Protein AF-A0A0F8WKS8-F1 (afdb_monomer)

Nearest PDB structures (foldseek):
  2h50-assembly1_P  TM=2.873E-01  e=5.917E+00  Saccharomyces cerevisiae
  5ds1-assembly2_C  TM=2.922E-01  e=6.281E+00  Pisum sativum
  1gme-assembly1_B  TM=2.873E-01  e=7.511E+00  Triticum aestivum
  6otf-assembly1_A  TM=2.974E-01  e=8.463E+00  Snow Mountain virus

Sequence (162 aa):
MRTLVKEMHTSAAAIGKGGWDQMSFQEWGRLGTPVREQYKWLNKFAQDIADRVDDISLGTIRARARMYGRAAGYVAELMQAPKEILSQLPWLPKDGSTECLTNCRCAWLLTVIKKTKAIQTVRAIWRMLEAEHCRDCPERNGHIEVFDVDADIQVPSIIGGF

Mean predicted aligned error: 3.47 Å

Solvent-accessible surface area (backbone atoms only — not comparable to full-atom values): 8978 Å² total; per-residue (Å²): 105,73,64,57,50,49,53,46,31,55,51,25,28,22,59,28,48,73,30,68,90,64,59,50,72,67,58,56,56,64,48,52,59,62,52,50,52,51,51,52,54,50,53,51,49,54,49,54,48,66,80,29,66,92,75,61,49,71,66,58,54,52,53,54,56,49,46,59,68,36,41,22,52,24,39,16,35,57,36,42,46,53,66,82,61,54,75,71,47,96,73,60,42,19,68,52,90,46,90,45,24,44,66,37,49,32,26,36,42,39,44,78,79,45,76,55,92,63,39,27,35,34,40,33,34,32,38,75,52,100,67,91,76,48,85,58,49,71,78,46,45,68,42,74,46,76,51,75,44,55,50,83,64,76,78,48,60,54,40,46,72,113

Organism: NCBI:txid412755

Radius of gyration: 17.66 Å; Cα contacts (8 Å, |Δi|>4): 236; chains: 1; bounding box: 41×34×53 Å

Secondary structure (DSSP, 8-state):
-HHHHHHHHHHHHHHHHTSGGG--HHHHHHHHHHHHHHHHHHHHHHHHHHHTTTT--HHHHHHHHHHHHHHHHHHHHHHTS-HHHHTT-S--TTSSSSTTGGG---EEEEEEEEE-SSEEEEEEEEE--SS---TTHHHHTT-EEEEEEETTS---SEEE--

Structure (mmCIF, N/CA/C/O backbone):
data_AF-A0A0F8WKS8-F1
#
_entry.id   AF-A0A0F8WKS8-F1
#
loop_
_atom_site.group_PDB
_atom_site.id
_atom_site.type_symbol
_atom_site.label_atom_id
_atom_site.label_alt_id
_atom_site.label_comp_id
_atom_site.label_asym_id
_atom_site.label_entity_id
_atom_site.label_seq_id
_atom_site.pdbx_PDB_ins_code
_atom_site.Cartn_x
_atom_site.Cartn_y
_atom_site.Cartn_z
_atom_site.occupancy
_atom_site.B_iso_or_equiv
_atom_site.auth_seq_id
_atom_site.auth_comp_id
_atom_site.auth_asym_id
_atom_site.auth_atom_id
_atom_site.pdbx_PDB_model_num
ATOM 1 N N . MET A 1 1 ? 5.333 -9.151 -20.155 1.00 84.56 1 MET A N 1
ATOM 2 C CA . MET A 1 1 ? 5.291 -8.181 -19.032 1.00 84.56 1 MET A CA 1
ATOM 3 C C . MET A 1 1 ? 3.911 -8.019 -18.396 1.00 84.56 1 MET A C 1
ATOM 5 O O . MET A 1 1 ? 3.842 -8.158 -17.187 1.00 84.56 1 MET A O 1
ATOM 9 N N . ARG A 1 2 ? 2.809 -7.774 -19.129 1.00 91.38 2 ARG A N 1
ATOM 10 C CA . ARG A 1 2 ? 1.466 -7.627 -18.504 1.00 91.38 2 ARG A CA 1
ATOM 11 C C . ARG A 1 2 ? 1.033 -8.842 -17.670 1.00 91.38 2 ARG A C 1
ATOM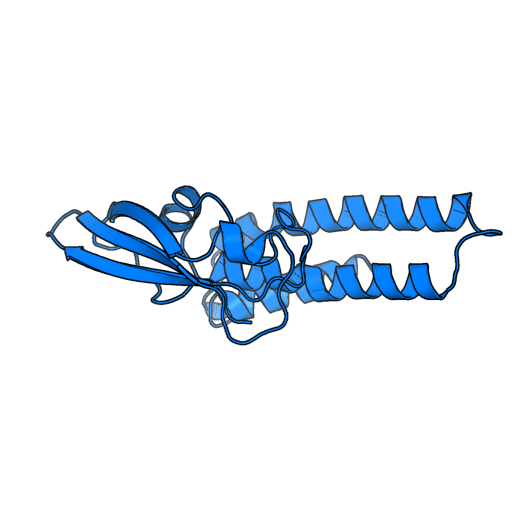 13 O O . ARG A 1 2 ? 0.524 -8.658 -16.568 1.00 91.38 2 ARG A O 1
ATOM 20 N N . THR A 1 3 ? 1.270 -10.054 -18.175 1.00 92.88 3 THR A N 1
ATOM 21 C CA . THR A 1 3 ? 1.019 -11.307 -17.443 1.00 92.88 3 THR A CA 1
ATOM 22 C C . THR A 1 3 ? 1.836 -11.372 -16.155 1.00 92.88 3 THR A C 1
ATOM 24 O O . THR A 1 3 ? 1.250 -11.473 -15.088 1.00 92.88 3 THR A O 1
ATOM 27 N N . LEU A 1 4 ? 3.153 -11.152 -16.239 1.00 92.06 4 LEU A N 1
ATOM 28 C CA . LEU A 1 4 ? 4.044 -11.119 -15.071 1.00 92.06 4 LEU A CA 1
ATOM 29 C C . LEU A 1 4 ? 3.605 -10.087 -14.023 1.00 92.06 4 LEU A C 1
ATOM 31 O O . LEU A 1 4 ? 3.549 -10.394 -12.841 1.00 92.06 4 LEU A O 1
ATOM 35 N N . VAL A 1 5 ? 3.235 -8.872 -14.446 1.00 92.25 5 VAL A N 1
ATOM 36 C CA . VAL A 1 5 ? 2.707 -7.845 -13.532 1.00 92.25 5 VAL A CA 1
ATOM 37 C C . VAL A 1 5 ? 1.458 -8.359 -12.820 1.00 92.25 5 VAL A C 1
ATOM 39 O O . VAL A 1 5 ? 1.362 -8.219 -11.605 1.00 92.25 5 VAL A O 1
ATOM 42 N N . LYS A 1 6 ? 0.526 -8.987 -13.550 1.00 94.56 6 LYS A N 1
ATOM 43 C CA . LYS A 1 6 ? -0.684 -9.572 -12.960 1.00 94.56 6 LYS A CA 1
ATOM 44 C C . LYS A 1 6 ? -0.337 -10.628 -11.918 1.00 94.56 6 LYS A C 1
ATOM 46 O O . LYS A 1 6 ? -0.820 -10.530 -10.799 1.00 94.56 6 LYS A O 1
ATOM 51 N N . GLU A 1 7 ? 0.502 -11.588 -12.291 1.00 94.75 7 GLU A N 1
ATOM 52 C CA . GLU A 1 7 ? 0.899 -12.720 -11.452 1.00 94.75 7 GLU A CA 1
ATOM 53 C C . GLU A 1 7 ? 1.591 -12.251 -10.172 1.00 94.75 7 GLU A C 1
ATOM 55 O O . GLU A 1 7 ? 1.235 -12.683 -9.079 1.00 94.75 7 GLU A O 1
ATOM 60 N N . MET A 1 8 ? 2.515 -11.293 -10.280 1.00 94.44 8 MET A N 1
ATOM 61 C CA . MET A 1 8 ? 3.181 -10.716 -9.114 1.00 94.44 8 MET A CA 1
ATOM 62 C C . MET A 1 8 ? 2.192 -10.023 -8.174 1.00 94.44 8 MET A 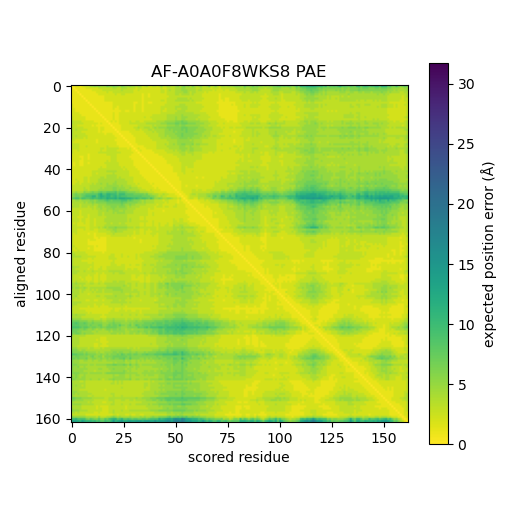C 1
ATOM 64 O O . MET A 1 8 ? 2.289 -10.188 -6.963 1.00 94.44 8 MET A O 1
ATOM 68 N N . HIS A 1 9 ? 1.223 -9.281 -8.715 1.00 95.50 9 HIS A N 1
ATOM 69 C CA . HIS A 1 9 ? 0.212 -8.600 -7.906 1.00 95.50 9 HIS A CA 1
ATOM 70 C C . HIS A 1 9 ? -0.764 -9.590 -7.261 1.00 95.50 9 HIS A C 1
ATOM 72 O O . HIS A 1 9 ? -1.120 -9.409 -6.101 1.00 95.50 9 HIS A O 1
ATOM 78 N N . THR A 1 10 ? -1.169 -10.653 -7.964 1.00 96.00 10 THR A N 1
ATOM 79 C CA . THR A 1 10 ? -2.021 -11.703 -7.385 1.00 96.00 10 THR A CA 1
ATOM 80 C C . THR A 1 10 ? -1.303 -12.468 -6.280 1.00 96.00 10 THR A C 1
ATOM 82 O O . THR A 1 10 ? -1.888 -12.693 -5.225 1.00 96.00 10 THR A O 1
ATOM 85 N N . SER A 1 11 ? -0.025 -12.800 -6.477 1.00 96.00 11 SER A N 1
ATOM 86 C CA . SER A 1 11 ? 0.781 -13.478 -5.459 1.00 96.00 11 SER A CA 1
ATOM 87 C C . SER A 1 11 ? 1.026 -12.581 -4.250 1.00 96.00 11 SER A C 1
ATOM 89 O O . SER A 1 11 ? 0.868 -13.026 -3.119 1.00 96.00 11 SER A O 1
ATOM 91 N N . ALA A 1 12 ? 1.348 -11.302 -4.465 1.00 95.56 12 ALA A N 1
ATOM 92 C CA . ALA A 1 12 ? 1.508 -10.335 -3.383 1.00 95.56 12 ALA A CA 1
ATOM 93 C C . ALA A 1 12 ? 0.205 -10.121 -2.599 1.00 95.56 12 ALA A C 1
ATOM 95 O O . ALA A 1 12 ? 0.248 -10.027 -1.377 1.00 95.56 12 ALA A O 1
ATOM 96 N N . ALA A 1 13 ? -0.948 -10.104 -3.279 1.00 96.25 13 ALA A N 1
ATOM 97 C CA . ALA A 1 13 ? -2.250 -10.031 -2.624 1.00 96.25 13 ALA A CA 1
ATOM 98 C C . ALA A 1 13 ? -2.478 -11.223 -1.690 1.00 96.25 13 ALA A C 1
ATOM 100 O O . ALA A 1 13 ? -2.796 -11.027 -0.520 1.00 96.25 13 ALA A O 1
ATOM 101 N N . ALA A 1 14 ? -2.248 -12.442 -2.187 1.00 96.38 14 ALA A N 1
ATOM 102 C CA . ALA A 1 14 ? -2.355 -13.650 -1.378 1.00 96.38 14 ALA A CA 1
ATOM 103 C C . ALA A 1 14 ? -1.378 -13.625 -0.190 1.00 96.38 14 ALA A C 1
ATOM 105 O O . ALA A 1 14 ? -1.782 -13.935 0.924 1.00 96.38 14 ALA A O 1
ATOM 106 N N . ILE A 1 15 ? -0.125 -13.196 -0.386 1.00 95.06 15 ILE A N 1
ATOM 107 C CA . ILE A 1 15 ? 0.858 -13.047 0.704 1.00 95.06 15 ILE A CA 1
ATOM 108 C C . ILE A 1 15 ? 0.354 -12.062 1.765 1.00 95.06 15 ILE A C 1
ATOM 110 O O . ILE A 1 15 ? 0.328 -12.402 2.944 1.00 95.06 15 ILE A O 1
ATOM 114 N N . GLY A 1 16 ? -0.079 -10.869 1.352 1.00 94.19 16 GLY A N 1
ATOM 115 C CA . GLY A 1 16 ? -0.573 -9.835 2.261 1.00 94.19 16 GLY A CA 1
ATOM 116 C C . GLY A 1 16 ? -1.823 -10.253 3.032 1.00 94.19 16 GLY A C 1
ATOM 117 O O . GLY A 1 16 ? -1.977 -9.894 4.195 1.00 94.19 16 GLY A O 1
ATOM 118 N N . LYS A 1 17 ? -2.691 -11.053 2.404 1.00 95.25 17 LYS A N 1
ATOM 119 C CA . LYS A 1 17 ? -3.913 -11.574 3.024 1.00 95.25 17 LYS A CA 1
ATOM 120 C C . LYS A 1 17 ? -3.665 -12.771 3.953 1.00 95.25 17 LYS A C 1
ATOM 122 O O . LYS A 1 17 ? -4.506 -13.064 4.800 1.00 95.25 17 LYS A O 1
ATOM 127 N N . GLY A 1 18 ? -2.526 -13.453 3.812 1.00 94.19 18 GLY A N 1
ATOM 128 C CA . GLY A 1 18 ? -2.176 -14.649 4.586 1.00 94.19 18 GLY A CA 1
ATOM 129 C C . GLY A 1 18 ? -2.454 -15.984 3.882 1.00 94.19 18 GLY A C 1
ATOM 130 O O . GLY A 1 18 ? -2.491 -17.022 4.534 1.00 94.19 18 GLY A O 1
ATOM 131 N N . GLY A 1 19 ? -2.645 -15.982 2.562 1.00 95.62 19 GLY A N 1
ATOM 132 C CA . GLY A 1 19 ? -2.791 -17.178 1.731 1.00 95.62 19 GLY A CA 1
ATOM 133 C C . GLY A 1 19 ? -3.841 -17.023 0.632 1.00 95.62 19 GLY A C 1
ATOM 134 O O . GLY A 1 19 ? -4.689 -16.134 0.675 1.00 95.62 19 GLY A O 1
ATOM 135 N N . TRP A 1 20 ? -3.804 -17.918 -0.359 1.00 95.81 20 TRP A N 1
ATOM 136 C CA . TRP A 1 20 ? -4.785 -17.937 -1.452 1.00 95.81 20 TRP A CA 1
ATOM 137 C C . TRP A 1 20 ? -6.202 -18.248 -0.957 1.00 95.81 20 TRP A C 1
ATOM 139 O O . TRP A 1 20 ? -7.153 -17.622 -1.416 1.00 95.81 20 TRP A O 1
ATOM 149 N N . ASP A 1 21 ? -6.333 -19.137 0.030 1.00 96.50 21 ASP A N 1
ATOM 150 C CA . ASP A 1 21 ? -7.629 -19.541 0.598 1.00 96.50 21 ASP A CA 1
ATOM 151 C C . ASP A 1 21 ? -8.313 -18.422 1.397 1.00 96.50 21 ASP A C 1
ATOM 153 O O . ASP A 1 21 ? -9.515 -18.471 1.641 1.00 96.50 21 ASP A O 1
ATOM 157 N N . GLN A 1 22 ? -7.556 -17.393 1.790 1.00 93.38 22 GLN A N 1
ATOM 158 C CA . GLN A 1 22 ? -8.071 -16.226 2.506 1.00 93.38 22 GLN A CA 1
ATOM 159 C C . GLN A 1 22 ? -8.593 -15.134 1.558 1.00 93.38 22 GLN A C 1
ATOM 161 O O . GLN A 1 22 ? -9.092 -14.117 2.028 1.00 93.38 22 GLN A O 1
ATOM 166 N N . MET A 1 23 ? -8.473 -15.317 0.237 1.00 95.19 23 MET A N 1
ATOM 167 C CA . MET A 1 23 ? -8.868 -14.329 -0.767 1.00 95.19 23 MET A CA 1
ATOM 168 C C . MET A 1 23 ? -10.295 -14.568 -1.285 1.00 95.19 23 MET A C 1
ATOM 170 O O . MET A 1 23 ? -10.538 -15.354 -2.203 1.00 95.19 23 MET A O 1
ATOM 174 N N . SER A 1 24 ? -11.243 -13.816 -0.746 1.00 93.44 24 SER A N 1
ATOM 175 C CA . SER A 1 24 ? -12.620 -13.690 -1.217 1.00 93.44 24 SER A CA 1
ATOM 176 C C . SER A 1 24 ? -12.735 -12.937 -2.549 1.00 93.44 24 SER A C 1
ATOM 178 O O . SER A 1 24 ? -11.829 -12.234 -3.007 1.00 93.44 24 SER A O 1
ATOM 180 N N . PHE A 1 25 ? -13.921 -13.011 -3.161 1.00 93.62 25 PHE A N 1
ATOM 181 C CA . PHE A 1 25 ? -14.240 -12.256 -4.375 1.00 93.62 25 PHE A CA 1
ATOM 182 C C . PHE A 1 25 ? -14.072 -10.737 -4.200 1.00 93.62 25 PHE A C 1
ATOM 184 O O . PHE A 1 25 ? -13.621 -10.052 -5.120 1.00 93.62 25 PHE A O 1
ATOM 191 N N . GLN A 1 26 ? -14.392 -10.201 -3.019 1.00 91.75 26 GLN A N 1
ATOM 192 C CA . GLN A 1 26 ? -14.237 -8.773 -2.736 1.00 91.75 26 GLN A CA 1
ATOM 193 C C . GLN A 1 26 ? -12.757 -8.365 -2.692 1.00 91.75 26 GLN A C 1
ATOM 195 O O . GLN A 1 26 ? -12.394 -7.315 -3.228 1.00 91.75 26 GLN A O 1
ATOM 200 N N . GLU A 1 27 ? -11.883 -9.204 -2.133 1.00 92.50 27 GLU A N 1
ATOM 201 C CA . GLU A 1 27 ? -10.434 -8.957 -2.103 1.00 92.50 27 GLU A CA 1
ATOM 202 C C . GLU A 1 27 ? -9.809 -9.045 -3.493 1.00 92.50 27 GLU A C 1
ATOM 204 O O . GLU A 1 27 ? -9.025 -8.172 -3.873 1.00 92.50 27 GLU A O 1
ATOM 209 N N . TRP A 1 28 ? -10.238 -10.004 -4.315 1.00 93.62 28 TRP A N 1
ATOM 210 C CA . TRP A 1 28 ? -9.858 -10.024 -5.729 1.00 93.62 28 TRP A CA 1
ATOM 211 C C . TRP A 1 28 ? -10.354 -8.790 -6.486 1.00 93.62 28 TRP A C 1
ATOM 213 O O . TRP A 1 28 ? -9.630 -8.245 -7.321 1.00 93.62 28 TRP A O 1
ATOM 223 N N . GLY A 1 29 ? -11.549 -8.292 -6.162 1.00 93.25 29 GLY A N 1
ATOM 224 C CA . GLY A 1 29 ? -12.075 -7.045 -6.716 1.00 93.25 29 GLY A CA 1
ATOM 225 C C . GLY A 1 29 ? -11.176 -5.841 -6.415 1.00 93.25 29 GLY A C 1
ATOM 226 O O . GLY A 1 29 ? -10.896 -5.036 -7.308 1.00 93.25 29 GLY A O 1
ATOM 227 N N . ARG A 1 30 ? -10.645 -5.749 -5.189 1.00 91.88 30 ARG A N 1
ATOM 228 C CA . ARG A 1 30 ? -9.726 -4.676 -4.759 1.00 91.88 30 ARG A CA 1
ATOM 229 C C . ARG A 1 30 ? -8.410 -4.668 -5.548 1.00 91.88 30 ARG A C 1
ATOM 231 O O . ARG A 1 30 ? -7.818 -3.605 -5.722 1.00 91.88 30 ARG A O 1
ATOM 238 N N . LEU A 1 31 ? -7.983 -5.813 -6.084 1.00 93.00 31 LEU A N 1
ATOM 239 C CA . LEU A 1 31 ? -6.763 -5.940 -6.887 1.00 93.00 31 LEU A CA 1
ATOM 240 C C . LEU A 1 31 ? -6.865 -5.298 -8.280 1.00 93.00 31 LEU A C 1
ATOM 242 O O . LEU A 1 31 ? -5.853 -4.909 -8.871 1.00 93.00 31 LEU A O 1
ATOM 246 N N . GLY A 1 32 ? -8.080 -5.183 -8.821 1.00 92.31 32 GLY A N 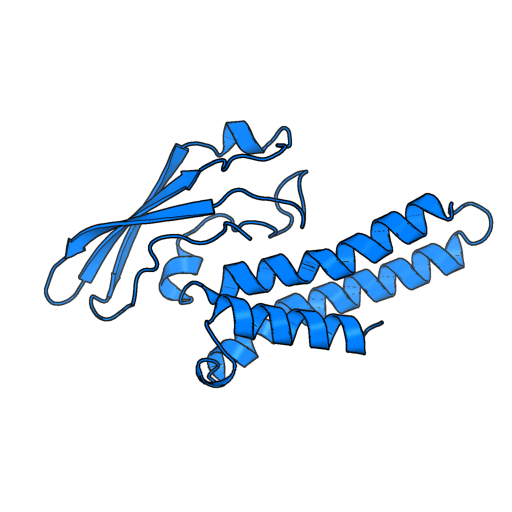1
ATOM 247 C CA . GLY A 1 32 ? -8.295 -4.738 -10.196 1.00 92.31 32 GLY A CA 1
ATOM 248 C C . GLY A 1 32 ? -7.750 -3.335 -10.471 1.00 92.31 32 GLY A C 1
ATOM 249 O O . GLY A 1 32 ? -7.132 -3.112 -11.515 1.00 92.31 32 GLY A O 1
ATOM 250 N N . THR A 1 33 ? -7.941 -2.402 -9.535 1.00 92.12 33 THR A N 1
ATOM 251 C CA . THR A 1 33 ? -7.496 -1.010 -9.692 1.00 92.12 33 THR A CA 1
ATOM 252 C C . THR A 1 33 ? -5.966 -0.894 -9.714 1.00 92.12 33 THR A C 1
ATOM 254 O O . THR A 1 33 ? -5.452 -0.412 -10.726 1.00 92.12 33 THR A O 1
ATOM 257 N N . PRO A 1 34 ? -5.211 -1.397 -8.712 1.00 92.38 34 PRO A N 1
ATOM 258 C CA . PRO A 1 34 ? -3.746 -1.348 -8.742 1.00 92.38 34 PRO A CA 1
ATOM 259 C C . PRO A 1 34 ? -3.136 -1.984 -9.998 1.00 92.38 34 PRO A C 1
ATOM 261 O O . PRO A 1 34 ? -2.274 -1.386 -10.640 1.00 92.38 34 PRO A O 1
ATOM 264 N N . VAL A 1 35 ? -3.624 -3.160 -10.414 1.00 94.56 35 VAL A N 1
ATOM 265 C CA . VAL A 1 35 ? -3.112 -3.850 -11.613 1.00 94.56 35 VAL A CA 1
ATOM 266 C C . VAL A 1 35 ? -3.384 -3.044 -12.885 1.00 94.56 35 VAL A C 1
ATOM 268 O O . VAL A 1 35 ? -2.519 -2.943 -13.758 1.00 94.56 35 VAL A O 1
ATOM 271 N N . ARG A 1 36 ? -4.571 -2.436 -13.000 1.00 94.50 36 ARG A N 1
ATOM 272 C CA . ARG A 1 36 ? -4.921 -1.587 -14.145 1.00 94.50 36 ARG A CA 1
ATOM 273 C C . ARG A 1 36 ? -4.021 -0.357 -14.225 1.00 94.50 36 ARG A C 1
ATOM 275 O O . ARG A 1 36 ? -3.584 -0.017 -15.324 1.00 94.50 36 ARG A O 1
ATOM 282 N N . GLU A 1 37 ? -3.717 0.276 -13.096 1.00 93.19 37 GLU A N 1
ATOM 283 C CA . GLU A 1 37 ? -2.776 1.399 -13.062 1.00 93.19 37 GLU A CA 1
ATOM 284 C C . GLU A 1 37 ? -1.375 0.969 -13.506 1.00 93.19 37 GLU A C 1
ATOM 286 O O . GLU A 1 37 ? -0.773 1.629 -14.354 1.00 93.19 37 GLU A O 1
ATOM 291 N N . GLN A 1 38 ? -0.886 -0.195 -13.065 1.00 93.31 38 GLN A N 1
ATOM 292 C CA . GLN A 1 38 ? 0.399 -0.712 -13.548 1.00 93.31 38 GLN A CA 1
ATOM 293 C C . GLN A 1 38 ? 0.409 -0.970 -15.057 1.00 93.31 38 GLN A C 1
ATOM 295 O O . GLN A 1 38 ? 1.415 -0.711 -15.717 1.00 93.31 38 GLN A O 1
ATOM 300 N N . TYR A 1 39 ? -0.702 -1.422 -15.643 1.00 94.81 39 TYR A N 1
ATOM 301 C CA . TYR A 1 39 ? -0.801 -1.554 -17.098 1.00 94.81 39 TYR A CA 1
ATOM 302 C C . TYR A 1 39 ? -0.719 -0.213 -17.820 1.00 94.81 39 TYR A C 1
ATOM 304 O O . TYR A 1 39 ? -0.057 -0.136 -18.854 1.00 94.81 39 TYR A O 1
ATOM 312 N N . LYS A 1 40 ? -1.335 0.846 -17.284 1.00 94.25 40 LYS A N 1
ATOM 313 C CA . LYS A 1 40 ? -1.201 2.195 -17.852 1.00 94.25 40 LYS A CA 1
ATOM 314 C C . LYS A 1 40 ? 0.256 2.653 -17.824 1.00 94.25 40 LYS A C 1
ATOM 316 O O . LYS A 1 40 ? 0.765 3.103 -18.848 1.00 94.25 40 LYS A O 1
ATOM 321 N N . TRP A 1 41 ? 0.944 2.484 -16.695 1.00 92.38 41 TRP A N 1
ATOM 322 C CA . TRP A 1 41 ? 2.360 2.838 -16.575 1.00 92.38 41 TRP A CA 1
ATOM 323 C C . TRP A 1 41 ? 3.254 2.010 -17.489 1.00 92.38 41 TRP A C 1
ATOM 325 O O . TRP A 1 41 ? 4.194 2.551 -18.063 1.00 92.38 41 TRP A O 1
ATOM 335 N N . LEU A 1 42 ? 2.982 0.714 -17.636 1.00 93.50 42 LEU A N 1
ATOM 336 C CA . LEU A 1 42 ? 3.738 -0.168 -18.523 1.00 93.50 42 LEU A CA 1
ATOM 337 C C . LEU A 1 42 ? 3.557 0.218 -19.996 1.00 93.50 42 LEU A C 1
ATOM 339 O O . LEU A 1 42 ? 4.531 0.222 -20.742 1.00 93.50 42 LEU A O 1
ATOM 343 N N . ASN A 1 43 ? 2.339 0.583 -20.403 1.00 94.44 43 ASN A N 1
ATOM 344 C CA . ASN A 1 43 ? 2.073 1.052 -21.762 1.00 94.44 43 ASN A CA 1
ATOM 345 C C . ASN A 1 43 ? 2.798 2.374 -22.049 1.00 94.44 43 ASN A C 1
ATOM 347 O O . ASN A 1 43 ? 3.451 2.484 -23.082 1.00 94.44 43 ASN A O 1
ATOM 351 N N . LYS A 1 44 ? 2.747 3.335 -21.114 1.00 94.44 44 LYS A N 1
ATOM 352 C CA . LYS A 1 44 ? 3.510 4.590 -21.224 1.00 94.44 44 LYS A CA 1
ATOM 353 C C . LYS A 1 44 ? 5.012 4.333 -21.320 1.00 94.44 44 LYS A C 1
ATOM 355 O O . LYS A 1 44 ? 5.683 4.932 -22.139 1.00 94.44 44 LYS A O 1
ATOM 360 N N . PHE A 1 45 ? 5.542 3.397 -20.536 1.00 94.75 45 PHE A N 1
ATOM 361 C CA . PHE A 1 45 ? 6.960 3.050 -20.617 1.00 94.75 45 PHE A CA 1
ATOM 362 C C . PHE A 1 45 ? 7.352 2.429 -21.959 1.00 94.75 45 PHE A C 1
ATOM 364 O O . PHE A 1 45 ? 8.418 2.739 -22.478 1.00 94.75 45 PHE A O 1
ATOM 371 N N . ALA A 1 46 ? 6.504 1.574 -22.535 1.00 94.06 46 ALA A N 1
ATOM 372 C CA . ALA A 1 46 ? 6.751 1.029 -23.866 1.00 94.06 46 ALA A CA 1
ATOM 373 C C . ALA A 1 46 ? 6.796 2.136 -24.934 1.00 94.06 46 ALA A C 1
ATOM 375 O O . ALA A 1 46 ? 7.666 2.096 -25.799 1.00 94.06 46 ALA A O 1
ATOM 376 N N . GLN A 1 47 ? 5.908 3.132 -24.831 1.00 95.44 47 GLN A N 1
ATOM 377 C CA . GLN A 1 47 ? 5.929 4.329 -25.679 1.00 95.44 47 GLN A CA 1
ATOM 378 C C . GLN A 1 47 ? 7.212 5.137 -25.458 1.00 95.44 47 GLN A C 1
ATOM 380 O O . GLN A 1 47 ? 7.939 5.370 -26.412 1.00 95.44 47 GLN A O 1
ATOM 385 N N . ASP A 1 48 ? 7.576 5.427 -24.205 1.00 94.19 48 ASP A N 1
ATOM 386 C CA . ASP A 1 48 ? 8.804 6.165 -23.881 1.00 94.19 48 ASP A CA 1
ATOM 387 C C . ASP A 1 48 ? 10.073 5.495 -24.439 1.00 94.19 48 ASP A C 1
ATOM 389 O O . ASP A 1 48 ? 11.024 6.186 -24.791 1.00 94.19 48 ASP A O 1
ATOM 393 N N . ILE A 1 49 ? 10.123 4.156 -24.482 1.00 94.69 49 ILE A N 1
ATOM 394 C CA . ILE A 1 49 ? 11.242 3.417 -25.088 1.00 94.69 49 ILE A CA 1
ATOM 395 C C . ILE A 1 49 ? 11.248 3.593 -26.608 1.00 94.69 49 ILE A C 1
ATOM 397 O O . ILE A 1 49 ? 12.314 3.806 -27.178 1.00 94.69 49 ILE A O 1
ATOM 401 N N . ALA A 1 50 ? 10.087 3.481 -27.256 1.00 94.94 50 ALA A N 1
ATOM 402 C CA . ALA A 1 50 ? 9.971 3.627 -28.704 1.00 94.94 50 ALA A CA 1
ATOM 403 C C . ALA A 1 50 ? 10.318 5.053 -29.157 1.00 94.94 50 ALA A C 1
ATOM 405 O O . ALA A 1 50 ? 11.086 5.225 -30.099 1.00 94.94 50 ALA A O 1
ATOM 406 N N . ASP A 1 51 ? 9.816 6.058 -28.439 1.00 96.25 51 ASP A N 1
ATOM 407 C CA . ASP A 1 51 ? 9.986 7.476 -28.768 1.00 96.25 51 ASP A CA 1
ATOM 408 C C . ASP A 1 51 ? 11.409 7.980 -28.497 1.00 96.25 51 ASP A C 1
ATOM 410 O O . ASP A 1 51 ? 11.836 8.984 -29.060 1.00 96.25 51 ASP A O 1
ATOM 414 N N . ARG A 1 52 ? 12.152 7.301 -27.615 1.00 95.81 52 ARG A N 1
ATOM 415 C CA . ARG A 1 52 ? 13.499 7.704 -27.187 1.00 95.81 52 ARG A CA 1
ATOM 416 C C . ARG A 1 52 ? 14.546 6.642 -27.477 1.00 95.81 52 ARG A C 1
ATOM 418 O O . ARG A 1 52 ? 15.519 6.551 -26.733 1.00 95.81 52 ARG A O 1
ATOM 425 N N . VAL A 1 53 ? 14.346 5.832 -28.514 1.00 92.25 53 VAL A N 1
ATOM 426 C CA . VAL A 1 53 ? 15.220 4.694 -28.837 1.00 92.25 53 VAL A CA 1
ATOM 427 C C . VAL A 1 53 ? 16.704 5.081 -28.922 1.00 92.25 53 VAL A C 1
ATOM 429 O O . VAL A 1 53 ? 17.552 4.298 -28.497 1.00 92.25 53 VAL A O 1
ATOM 432 N N . ASP A 1 54 ? 17.000 6.306 -29.363 1.00 95.25 54 ASP A N 1
ATOM 433 C CA . ASP A 1 54 ? 18.366 6.815 -29.526 1.00 95.25 54 ASP A CA 1
ATOM 434 C C . ASP A 1 54 ? 18.982 7.381 -28.227 1.00 95.25 54 ASP A C 1
ATOM 436 O O . ASP A 1 54 ? 20.201 7.362 -28.060 1.00 95.25 54 ASP A O 1
ATOM 440 N N . ASP A 1 55 ? 18.153 7.819 -27.270 1.00 94.75 55 ASP A N 1
ATOM 441 C CA . ASP A 1 55 ? 18.589 8.581 -26.084 1.00 94.75 55 ASP A CA 1
ATOM 442 C C . ASP A 1 55 ? 18.338 7.863 -24.748 1.00 94.75 55 ASP A C 1
ATOM 444 O O . ASP A 1 55 ? 18.838 8.267 -23.689 1.00 94.75 55 ASP A O 1
ATOM 448 N N . ILE A 1 56 ? 17.495 6.828 -24.735 1.00 95.12 56 ILE A N 1
ATOM 449 C CA . ILE A 1 56 ? 17.145 6.129 -23.504 1.00 95.12 56 ILE A CA 1
ATOM 450 C C . ILE A 1 56 ? 18.271 5.181 -23.092 1.00 95.12 56 ILE A C 1
ATOM 452 O O . ILE A 1 56 ? 18.583 4.188 -23.746 1.00 95.12 56 ILE A O 1
ATOM 456 N N . SER A 1 57 ? 18.878 5.450 -21.936 1.00 95.62 57 SER A N 1
ATOM 457 C CA . SER A 1 57 ? 19.926 4.568 -21.430 1.00 95.62 57 SER A CA 1
ATOM 458 C C . SER A 1 57 ? 19.357 3.218 -20.978 1.00 95.62 57 SER A C 1
ATOM 460 O O . SER A 1 57 ? 18.285 3.120 -20.365 1.00 95.62 57 SER A O 1
ATOM 462 N N . LEU A 1 58 ? 20.140 2.154 -21.174 1.00 93.12 58 LEU A N 1
ATOM 463 C CA . LEU A 1 58 ? 19.826 0.828 -20.638 1.00 93.12 58 LEU A CA 1
ATOM 464 C C . LEU A 1 58 ? 19.681 0.842 -19.104 1.00 93.12 58 LEU A C 1
ATOM 466 O O . LEU A 1 58 ? 18.904 0.068 -18.540 1.00 93.12 58 LEU A O 1
ATOM 470 N N . GLY A 1 59 ? 20.404 1.737 -18.422 1.00 94.81 59 GLY A N 1
ATOM 471 C CA . GLY A 1 59 ? 20.272 1.965 -16.983 1.00 94.81 59 GLY A CA 1
ATOM 472 C C . GLY A 1 59 ? 18.862 2.417 -16.600 1.00 94.81 59 GLY A C 1
ATOM 473 O O . GLY A 1 59 ? 18.249 1.818 -15.714 1.00 94.81 59 GLY A O 1
ATOM 474 N N . THR A 1 60 ? 18.310 3.396 -17.321 1.00 92.38 60 THR A N 1
ATOM 475 C CA . THR A 1 60 ? 16.938 3.888 -17.132 1.00 92.38 60 THR A CA 1
ATOM 476 C C . THR A 1 60 ? 15.909 2.791 -17.389 1.00 92.38 60 THR A C 1
ATOM 478 O O . THR A 1 60 ? 14.994 2.604 -16.583 1.00 92.38 60 THR A O 1
ATOM 481 N N . ILE A 1 61 ? 16.081 2.014 -18.465 1.00 93.44 61 ILE A N 1
ATOM 482 C CA . ILE A 1 61 ? 15.185 0.893 -18.787 1.00 93.44 61 ILE A CA 1
ATOM 483 C C . ILE A 1 61 ? 15.168 -0.126 -17.643 1.00 93.44 61 ILE A C 1
ATOM 485 O O . ILE A 1 61 ? 14.100 -0.511 -17.165 1.00 93.44 61 ILE A O 1
ATOM 489 N N . ARG A 1 62 ? 16.347 -0.534 -17.155 1.00 94.00 62 ARG A N 1
ATOM 490 C CA . ARG A 1 62 ? 16.478 -1.487 -16.041 1.00 94.00 62 ARG A CA 1
ATOM 491 C C . ARG A 1 62 ? 15.886 -0.942 -14.744 1.00 94.00 62 ARG A C 1
ATOM 493 O O . ARG A 1 62 ? 15.222 -1.689 -14.026 1.00 94.00 62 ARG A O 1
ATOM 500 N N . ALA A 1 63 ? 16.111 0.334 -14.437 1.00 90.69 63 ALA A N 1
ATOM 501 C CA . ALA A 1 63 ? 15.564 0.976 -13.246 1.00 90.69 63 ALA A CA 1
ATOM 502 C C . ALA A 1 63 ? 14.028 0.962 -13.259 1.00 90.69 63 ALA A C 1
ATOM 504 O O . ALA A 1 63 ? 13.416 0.496 -12.298 1.00 90.69 63 ALA A O 1
ATOM 505 N N . ARG A 1 64 ? 13.400 1.355 -14.375 1.00 90.50 64 ARG A N 1
ATOM 506 C CA . ARG A 1 64 ? 11.935 1.308 -14.523 1.00 90.50 64 ARG A CA 1
ATOM 507 C C . ARG A 1 64 ? 11.393 -0.118 -14.524 1.00 90.50 64 ARG A C 1
ATOM 509 O O . ARG A 1 64 ? 10.405 -0.384 -13.849 1.00 90.50 64 ARG A O 1
ATOM 516 N N . ALA A 1 65 ? 12.062 -1.059 -15.193 1.00 90.25 65 ALA A N 1
ATOM 517 C CA . ALA A 1 65 ? 11.681 -2.473 -15.164 1.00 90.25 65 ALA A CA 1
ATOM 518 C C . ALA A 1 65 ? 11.619 -3.025 -13.725 1.00 90.25 65 ALA A C 1
ATOM 520 O O . ALA A 1 65 ? 10.661 -3.711 -13.364 1.00 90.25 65 ALA A O 1
ATOM 521 N N . ARG A 1 66 ? 12.595 -2.666 -12.876 1.00 89.69 66 ARG A N 1
ATOM 522 C CA . ARG A 1 66 ? 12.609 -3.036 -11.449 1.00 89.69 66 ARG A CA 1
ATOM 523 C C . ARG A 1 66 ? 11.433 -2.441 -10.674 1.00 89.69 66 ARG A C 1
ATOM 525 O O . ARG A 1 66 ? 10.920 -3.116 -9.785 1.00 89.69 66 ARG A O 1
ATOM 532 N N . MET A 1 67 ? 10.979 -1.230 -11.005 1.00 88.88 67 MET A N 1
ATOM 533 C CA . MET A 1 67 ? 9.827 -0.615 -10.332 1.00 88.88 67 MET A CA 1
ATOM 534 C C . MET A 1 67 ? 8.549 -1.439 -10.504 1.00 88.88 67 MET A C 1
ATOM 536 O O . MET A 1 67 ? 7.837 -1.627 -9.526 1.00 88.88 67 MET A O 1
ATOM 540 N N . TYR A 1 68 ? 8.287 -2.014 -11.684 1.00 89.19 68 TYR A N 1
ATOM 541 C CA . TYR A 1 68 ? 7.109 -2.878 -11.874 1.00 89.19 68 TYR A CA 1
ATOM 542 C C . TYR A 1 68 ? 7.152 -4.138 -11.008 1.00 89.19 68 TYR A C 1
ATOM 544 O O . TYR A 1 68 ? 6.112 -4.583 -10.526 1.00 89.19 68 TYR A O 1
ATOM 552 N N . GLY A 1 69 ? 8.346 -4.694 -10.782 1.00 85.81 69 GLY A N 1
ATOM 553 C CA . GLY A 1 69 ? 8.513 -5.820 -9.867 1.00 85.81 69 GLY A CA 1
ATOM 554 C C . GLY A 1 69 ? 8.250 -5.428 -8.411 1.00 85.81 69 GLY A C 1
ATOM 555 O O . GLY A 1 69 ? 7.613 -6.169 -7.669 1.00 85.81 69 GLY A O 1
ATOM 556 N N . ARG A 1 70 ? 8.688 -4.232 -8.003 1.00 89.00 70 ARG A N 1
ATOM 557 C CA . ARG A 1 70 ? 8.496 -3.727 -6.634 1.00 89.00 70 ARG A CA 1
ATOM 558 C C . ARG A 1 70 ? 7.080 -3.208 -6.370 1.00 89.00 70 ARG A C 1
ATOM 560 O O . ARG A 1 70 ? 6.627 -3.260 -5.231 1.00 89.00 70 ARG A O 1
ATOM 567 N N . ALA A 1 71 ? 6.364 -2.765 -7.404 1.00 90.50 71 ALA A N 1
ATOM 568 C CA . ALA A 1 71 ? 5.006 -2.227 -7.301 1.00 90.50 71 ALA A CA 1
ATOM 569 C C . ALA A 1 71 ? 3.999 -3.213 -6.693 1.00 90.50 71 ALA A C 1
ATOM 571 O O . ALA A 1 71 ? 3.072 -2.790 -6.008 1.00 90.50 71 ALA A O 1
ATOM 572 N N . ALA A 1 72 ? 4.215 -4.520 -6.871 1.00 92.81 72 ALA A N 1
ATOM 573 C CA . ALA A 1 72 ? 3.376 -5.545 -6.257 1.00 92.81 72 ALA A CA 1
ATOM 574 C C . ALA A 1 72 ? 3.378 -5.473 -4.719 1.00 92.81 72 ALA A C 1
ATOM 576 O O . ALA A 1 72 ? 2.386 -5.838 -4.095 1.00 92.81 72 ALA A O 1
ATOM 577 N N . GLY A 1 73 ? 4.445 -4.944 -4.105 1.00 93.38 73 GLY A N 1
ATOM 578 C CA . GLY A 1 73 ? 4.532 -4.782 -2.656 1.00 93.38 73 GLY A CA 1
ATOM 579 C C . GLY A 1 73 ? 3.390 -3.945 -2.080 1.00 93.38 73 GLY A C 1
ATOM 580 O O . GLY A 1 73 ? 2.860 -4.314 -1.044 1.00 93.38 73 GLY A O 1
ATOM 581 N N . TYR A 1 74 ? 2.947 -2.885 -2.771 1.00 94.75 74 TYR A N 1
ATOM 582 C CA . TYR A 1 74 ? 1.804 -2.069 -2.332 1.00 94.75 74 TYR A CA 1
ATOM 583 C C . TYR A 1 74 ? 0.543 -2.908 -2.111 1.00 94.75 74 TYR A C 1
ATOM 585 O O . TYR A 1 74 ? -0.200 -2.697 -1.158 1.00 94.75 74 TYR A O 1
ATOM 593 N N . VAL A 1 75 ? 0.310 -3.889 -2.984 1.00 94.94 75 VAL A N 1
ATOM 594 C CA . VAL A 1 75 ? -0.851 -4.771 -2.872 1.00 94.94 75 VAL A CA 1
ATOM 595 C C . VAL A 1 75 ? -0.744 -5.681 -1.654 1.00 94.94 75 VAL A C 1
ATOM 597 O O . VAL A 1 75 ? -1.764 -5.947 -1.026 1.00 94.94 75 VAL A O 1
ATOM 600 N N . ALA A 1 76 ? 0.458 -6.140 -1.301 1.00 95.12 76 ALA A N 1
ATOM 601 C CA . ALA A 1 76 ? 0.639 -6.921 -0.084 1.00 95.12 76 ALA A CA 1
ATOM 602 C C . ALA A 1 76 ? 0.218 -6.103 1.149 1.00 95.12 76 ALA A C 1
ATOM 604 O O . ALA A 1 76 ? -0.569 -6.590 1.955 1.00 95.12 76 ALA A O 1
ATOM 605 N N . GLU A 1 77 ? 0.630 -4.834 1.234 1.00 95.44 77 GLU A N 1
ATOM 606 C CA . GLU A 1 77 ? 0.223 -3.945 2.336 1.00 95.44 77 GLU A CA 1
ATOM 607 C C . GLU A 1 77 ? -1.284 -3.658 2.310 1.00 95.44 77 GLU A C 1
ATOM 609 O O . GLU A 1 77 ? -1.963 -3.697 3.333 1.00 95.44 77 GLU A O 1
ATOM 614 N N . LEU A 1 78 ? -1.845 -3.436 1.117 1.00 95.12 78 LEU A N 1
ATOM 615 C CA . LEU A 1 78 ? -3.280 -3.227 0.928 1.00 95.12 78 LEU A CA 1
ATOM 616 C C . LEU A 1 78 ? -4.108 -4.412 1.455 1.00 95.12 78 LEU A C 1
ATOM 618 O O . LEU A 1 78 ? -5.217 -4.206 1.942 1.00 95.12 78 LEU A O 1
ATOM 622 N N . MET A 1 79 ? -3.614 -5.645 1.344 1.00 95.88 79 MET A N 1
ATOM 623 C CA . MET A 1 79 ? -4.367 -6.841 1.740 1.00 95.88 79 MET A CA 1
ATOM 624 C C . MET A 1 79 ? -4.226 -7.223 3.216 1.00 95.88 79 MET A C 1
ATOM 626 O O . MET A 1 79 ? -5.023 -8.028 3.696 1.00 95.88 79 MET A O 1
ATOM 630 N N . GLN A 1 80 ? -3.293 -6.617 3.953 1.00 96.19 80 GLN A N 1
ATOM 631 C CA . GLN A 1 80 ? -3.140 -6.853 5.396 1.00 96.19 80 GLN A CA 1
ATOM 632 C C . GLN A 1 80 ? -4.321 -6.321 6.214 1.00 96.19 80 GLN A C 1
ATOM 634 O O . GLN A 1 80 ? -4.529 -6.756 7.346 1.00 96.19 80 GLN A O 1
ATOM 639 N N . ALA A 1 81 ? -5.090 -5.378 5.659 1.00 95.81 81 ALA A N 1
ATOM 640 C CA . ALA A 1 81 ? -6.202 -4.752 6.352 1.00 95.81 81 ALA A CA 1
ATOM 641 C C . ALA A 1 81 ? -7.507 -4.737 5.534 1.00 95.81 81 ALA A C 1
ATOM 643 O O . ALA A 1 81 ? -7.510 -4.640 4.294 1.00 95.81 81 ALA A O 1
ATOM 644 N N . PRO A 1 82 ? -8.652 -4.803 6.235 1.00 94.44 82 PRO A N 1
ATOM 645 C CA . PRO A 1 82 ? -9.960 -4.597 5.639 1.00 94.44 82 PRO A CA 1
ATOM 646 C C . PRO A 1 82 ? -10.127 -3.136 5.189 1.00 94.44 82 PRO A C 1
ATOM 648 O O . PRO A 1 82 ? -9.422 -2.228 5.641 1.00 94.44 82 PRO A O 1
ATOM 651 N N . LYS A 1 83 ? -11.047 -2.904 4.249 1.00 94.19 83 LYS A N 1
ATOM 652 C CA . LYS A 1 83 ? -11.232 -1.591 3.608 1.00 94.19 83 LYS A CA 1
ATOM 653 C C . LYS A 1 83 ? -11.635 -0.520 4.625 1.00 94.19 83 LYS A C 1
ATOM 655 O O . LYS A 1 83 ? -11.229 0.625 4.482 1.00 94.19 83 LYS A O 1
ATOM 660 N N . GLU A 1 84 ? -12.392 -0.920 5.634 1.00 95.75 84 GLU A N 1
ATOM 661 C CA . GLU A 1 84 ? -12.924 -0.125 6.737 1.00 95.75 84 GLU A CA 1
ATOM 662 C C . GLU A 1 84 ? -11.809 0.549 7.538 1.00 95.75 84 GLU A C 1
ATOM 664 O O . GLU A 1 84 ? -11.969 1.687 7.963 1.00 95.75 84 GLU A O 1
ATOM 669 N N . ILE A 1 85 ? -10.669 -0.134 7.699 1.00 97.50 85 ILE A N 1
ATOM 670 C CA . ILE A 1 85 ? -9.469 0.424 8.332 1.00 97.50 85 ILE A CA 1
ATOM 671 C C . ILE A 1 85 ? -8.710 1.293 7.331 1.00 97.50 85 ILE A C 1
ATOM 673 O O . ILE A 1 85 ? -8.325 2.415 7.640 1.00 97.50 85 ILE A O 1
ATOM 677 N N . LEU A 1 86 ? -8.506 0.796 6.112 1.00 96.19 86 LEU A N 1
ATOM 678 C CA . LEU A 1 86 ? -7.688 1.486 5.114 1.00 96.19 86 LEU A CA 1
ATOM 679 C C . LEU A 1 86 ? -8.272 2.821 4.659 1.00 96.19 86 LEU A C 1
ATOM 681 O O . LEU A 1 86 ? -7.512 3.722 4.330 1.00 96.19 86 LEU A O 1
ATOM 685 N N . SER A 1 87 ? -9.597 2.969 4.650 1.00 95.94 87 SER A N 1
ATOM 686 C CA . SER A 1 87 ? -10.248 4.237 4.318 1.00 95.94 87 SER A CA 1
ATOM 687 C C . SER A 1 87 ? -10.028 5.328 5.364 1.00 95.94 87 SER A C 1
ATOM 689 O O . SER A 1 87 ? -10.328 6.482 5.080 1.00 95.94 87 SER A O 1
ATOM 691 N N . GLN A 1 88 ? -9.533 4.973 6.553 1.00 97.75 88 GLN A N 1
ATOM 692 C CA . GLN A 1 88 ? -9.202 5.917 7.624 1.00 97.75 88 GLN A CA 1
ATOM 693 C C . GLN A 1 88 ? -7.739 6.366 7.571 1.00 97.75 88 GLN A C 1
ATOM 695 O O . GLN A 1 88 ? -7.346 7.257 8.316 1.00 97.75 88 GLN A O 1
ATOM 700 N N . LEU A 1 89 ? -6.913 5.734 6.731 1.00 97.25 89 LEU A N 1
ATOM 701 C CA . LEU A 1 89 ? -5.486 6.014 6.668 1.00 97.25 89 LEU A CA 1
ATOM 702 C C . LEU A 1 89 ? -5.184 6.922 5.470 1.00 97.25 89 LEU A C 1
ATOM 704 O O . LEU A 1 89 ? -5.558 6.591 4.343 1.00 97.25 89 LEU A O 1
ATOM 708 N N . PRO A 1 90 ? -4.472 8.042 5.675 1.00 96.12 90 PRO A N 1
ATOM 709 C CA . PRO A 1 90 ? -4.216 9.009 4.607 1.00 96.12 90 PRO A CA 1
ATOM 710 C C . PRO A 1 90 ? -3.199 8.521 3.563 1.00 96.12 90 PRO A C 1
ATOM 712 O O . PRO A 1 90 ? -3.166 9.028 2.444 1.00 96.12 90 PRO A O 1
ATOM 715 N N . TRP A 1 91 ? -2.366 7.538 3.911 1.00 95.00 91 TRP A N 1
ATOM 716 C CA . TRP A 1 91 ? -1.363 6.949 3.024 1.00 95.00 91 TRP A CA 1
ATOM 717 C C . TRP A 1 91 ? -1.073 5.500 3.405 1.00 95.00 91 TRP A C 1
ATOM 719 O O . TRP A 1 91 ? -1.286 5.078 4.545 1.00 95.00 91 TRP A O 1
ATOM 729 N N . LEU A 1 92 ? -0.527 4.743 2.456 1.00 95.50 92 LEU A N 1
ATOM 730 C CA . LEU A 1 92 ? -0.065 3.374 2.670 1.00 95.50 92 LEU A CA 1
ATOM 731 C C . LEU A 1 92 ? 1.39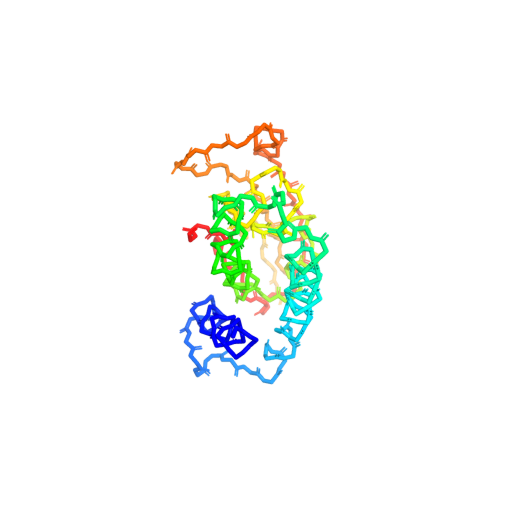8 3.217 2.262 1.00 95.50 92 LEU A C 1
ATOM 733 O O . LEU A 1 92 ? 1.882 3.915 1.368 1.00 95.50 92 LEU A O 1
ATOM 737 N N . PRO A 1 93 ? 2.138 2.276 2.867 1.00 95.50 93 PRO A N 1
ATOM 738 C CA . PRO A 1 93 ? 3.476 1.984 2.389 1.00 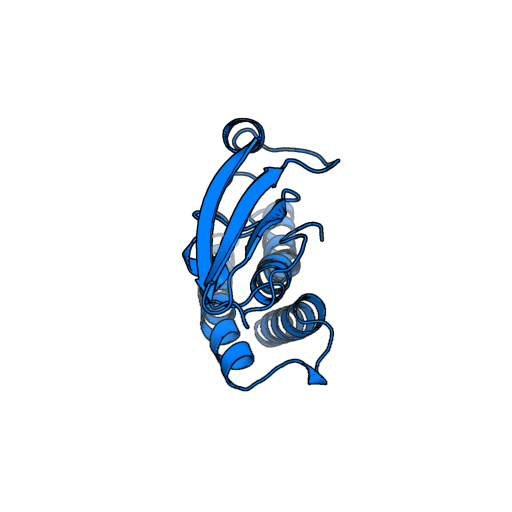95.50 93 PRO A CA 1
ATOM 739 C C . PRO A 1 93 ? 3.422 1.554 0.919 1.00 95.50 93 PRO A C 1
ATOM 741 O O . PRO A 1 93 ? 2.568 0.774 0.502 1.00 95.50 93 PRO A O 1
ATOM 744 N N . LYS A 1 94 ? 4.363 2.079 0.132 1.00 94.62 94 LYS A N 1
ATOM 745 C CA . LYS A 1 94 ? 4.558 1.775 -1.294 1.00 94.62 94 LYS A CA 1
ATOM 746 C C . LYS A 1 94 ? 3.453 2.312 -2.221 1.00 94.62 94 LYS A C 1
ATOM 748 O O . LYS A 1 94 ? 3.447 1.965 -3.400 1.00 94.62 94 LYS A O 1
ATOM 753 N N . ASP A 1 95 ? 2.573 3.188 -1.731 1.00 92.69 95 ASP A N 1
ATOM 754 C CA . ASP A 1 95 ? 1.459 3.780 -2.493 1.00 92.69 95 ASP A CA 1
ATOM 755 C C . ASP A 1 95 ? 1.876 4.792 -3.577 1.00 92.69 95 ASP A C 1
ATOM 757 O O . ASP A 1 95 ? 1.054 5.195 -4.398 1.00 92.69 95 ASP A O 1
ATOM 761 N N . GLY A 1 96 ? 3.152 5.186 -3.611 1.00 91.50 96 GLY A N 1
ATOM 762 C CA . GLY A 1 96 ? 3.671 6.162 -4.570 1.00 91.50 96 GLY A CA 1
ATOM 763 C C . GLY A 1 96 ? 3.574 7.622 -4.120 1.00 91.50 96 GLY A C 1
ATOM 764 O O . GLY A 1 96 ? 4.000 8.495 -4.866 1.00 91.50 96 GLY A O 1
ATOM 765 N N . SER A 1 97 ? 3.056 7.901 -2.921 1.00 93.00 97 SER A N 1
ATOM 766 C CA . SER A 1 97 ? 2.857 9.263 -2.399 1.00 93.00 97 SER A CA 1
ATOM 767 C C . SER A 1 97 ? 4.113 9.910 -1.804 1.00 93.00 97 SER A C 1
ATOM 769 O O . SER A 1 97 ? 4.052 11.054 -1.367 1.00 93.00 97 SER A O 1
ATOM 771 N N . THR A 1 98 ? 5.226 9.176 -1.741 1.00 93.19 98 THR A N 1
ATOM 772 C CA . THR A 1 98 ? 6.531 9.664 -1.263 1.00 93.19 98 THR A CA 1
ATOM 773 C C . THR A 1 98 ? 7.596 9.489 -2.339 1.00 93.19 98 THR A C 1
ATOM 775 O O . THR A 1 98 ? 7.443 8.654 -3.234 1.00 93.19 98 THR A O 1
ATOM 778 N N . GLU A 1 99 ? 8.728 10.176 -2.203 1.00 94.12 99 GLU A N 1
ATOM 779 C CA . GLU A 1 99 ? 9.942 9.985 -3.013 1.00 94.12 99 GLU A CA 1
ATOM 780 C C . GLU A 1 99 ? 10.431 8.526 -3.025 1.00 94.12 99 GLU A C 1
ATOM 782 O O . GLU A 1 99 ? 11.033 8.060 -3.993 1.00 94.12 99 GLU A O 1
ATOM 787 N N . CYS A 1 100 ? 10.138 7.771 -1.964 1.00 92.31 100 CYS A N 1
ATOM 788 C CA . CYS A 1 100 ? 10.444 6.350 -1.871 1.00 92.31 100 CYS A CA 1
ATOM 789 C C . CYS A 1 100 ? 9.639 5.510 -2.888 1.00 92.31 100 CYS A C 1
ATOM 791 O O . CYS A 1 100 ? 10.044 4.393 -3.224 1.00 92.31 100 CYS A O 1
ATOM 793 N N . LEU A 1 101 ? 8.505 6.019 -3.383 1.00 91.69 101 LEU A N 1
ATOM 794 C CA . LEU A 1 101 ? 7.590 5.353 -4.310 1.00 91.69 101 LEU A CA 1
ATOM 795 C C . LEU A 1 101 ? 7.258 3.925 -3.840 1.00 91.69 101 LEU A C 1
ATOM 797 O O . LEU A 1 101 ? 6.919 3.704 -2.679 1.00 91.69 101 LEU A O 1
ATOM 801 N N . THR A 1 102 ? 7.427 2.929 -4.712 1.00 91.00 102 THR A N 1
ATOM 802 C CA . THR A 1 102 ? 7.197 1.506 -4.425 1.00 91.00 102 THR A CA 1
ATOM 803 C C . THR A 1 102 ? 8.234 0.888 -3.474 1.00 91.00 102 THR A C 1
ATOM 805 O O . THR A 1 102 ? 8.150 -0.299 -3.170 1.00 91.00 102 THR A O 1
ATOM 808 N N . ASN A 1 103 ? 9.250 1.645 -3.040 1.00 91.81 103 ASN A N 1
ATOM 809 C CA . ASN A 1 103 ? 10.322 1.173 -2.154 1.00 91.81 103 ASN A CA 1
ATOM 810 C C . ASN A 1 103 ? 10.096 1.517 -0.683 1.00 91.81 103 ASN A C 1
ATOM 812 O O . ASN A 1 103 ? 10.935 1.158 0.138 1.00 91.81 103 ASN A O 1
ATOM 816 N N . CYS A 1 104 ? 9.009 2.212 -0.338 1.00 93.94 104 CYS A N 1
ATOM 817 C CA . CYS A 1 104 ? 8.739 2.583 1.047 1.00 93.94 104 CYS A CA 1
ATOM 818 C C . CYS A 1 104 ? 8.762 1.346 1.973 1.00 93.94 104 CYS A C 1
ATOM 820 O O . CYS A 1 104 ? 8.213 0.291 1.637 1.00 93.94 104 CYS A O 1
ATOM 822 N N . ARG A 1 105 ? 9.425 1.492 3.127 1.00 94.12 105 ARG A N 1
ATOM 823 C CA . ARG A 1 105 ? 9.557 0.476 4.190 1.00 94.12 105 ARG A CA 1
ATOM 824 C C . ARG A 1 105 ? 8.907 0.907 5.510 1.00 94.12 105 ARG A C 1
ATOM 826 O O . ARG A 1 105 ? 9.096 0.259 6.528 1.00 94.12 105 ARG A O 1
ATOM 833 N N . CYS A 1 106 ? 8.193 2.031 5.512 1.00 95.25 106 CYS A N 1
ATOM 834 C CA . CYS A 1 106 ? 7.449 2.473 6.689 1.00 95.25 106 CYS A CA 1
ATOM 835 C C . CYS A 1 106 ? 6.230 1.571 6.922 1.00 95.25 106 CYS A C 1
ATOM 837 O O . CYS A 1 106 ? 5.837 0.810 6.037 1.00 95.25 106 CYS A O 1
ATOM 839 N N . ALA A 1 107 ? 5.628 1.675 8.101 1.00 97.38 107 ALA A N 1
ATOM 840 C CA . ALA A 1 107 ? 4.439 0.914 8.452 1.00 97.38 107 ALA A CA 1
ATOM 841 C C . ALA A 1 107 ? 3.505 1.715 9.362 1.00 97.38 107 ALA A C 1
ATOM 843 O O . ALA A 1 107 ? 3.936 2.602 10.097 1.00 97.38 107 ALA A O 1
ATOM 844 N N . TRP A 1 108 ? 2.229 1.358 9.354 1.00 98.25 108 TRP A N 1
ATOM 845 C CA . TRP A 1 108 ? 1.293 1.714 10.410 1.00 98.25 108 TRP A CA 1
ATOM 846 C C . TRP A 1 108 ? 1.359 0.673 11.515 1.00 98.25 108 TRP A C 1
ATOM 848 O O . TRP A 1 108 ? 1.237 -0.514 11.237 1.00 98.25 108 TRP A O 1
ATOM 858 N N . LEU A 1 109 ? 1.495 1.111 12.763 1.00 98.12 109 LEU A N 1
ATOM 859 C CA . LEU A 1 109 ? 1.290 0.280 13.946 1.00 98.12 109 LEU A CA 1
ATOM 860 C C . LEU A 1 109 ? -0.084 0.594 14.522 1.00 98.12 109 LEU A C 1
ATOM 862 O O . LEU A 1 109 ? -0.343 1.744 14.878 1.00 98.12 109 LEU A O 1
ATOM 866 N N . LEU A 1 110 ? -0.955 -0.404 14.618 1.00 98.44 110 LEU A N 1
ATOM 867 C CA . LEU A 1 110 ? -2.329 -0.214 15.062 1.00 98.44 110 LEU A CA 1
ATOM 868 C C . LEU A 1 110 ? -2.529 -0.870 16.425 1.00 98.44 110 LEU A C 1
ATOM 870 O O . LEU A 1 110 ? -2.009 -1.944 16.726 1.00 98.44 110 LEU A O 1
ATOM 874 N N . THR A 1 111 ? -3.282 -0.203 17.289 1.00 98.38 111 THR A N 1
ATOM 875 C CA . THR A 1 111 ? -3.624 -0.713 18.616 1.00 98.38 111 THR A CA 1
ATOM 876 C C . THR A 1 111 ? -5.066 -0.365 18.931 1.00 98.38 111 THR A C 1
ATOM 878 O O . THR A 1 111 ? -5.464 0.794 18.827 1.00 98.38 111 THR A O 1
ATOM 881 N N . VAL A 1 112 ? -5.843 -1.356 19.364 1.00 98.38 112 VAL A N 1
ATOM 882 C CA . VAL A 1 112 ? -7.176 -1.118 19.923 1.00 98.38 112 VAL A CA 1
ATOM 883 C C . VAL A 1 112 ? -7.004 -0.518 21.315 1.00 98.38 112 VAL A C 1
ATOM 885 O O . VAL A 1 112 ? -6.509 -1.181 22.223 1.00 98.38 112 VAL A O 1
ATOM 888 N N . ILE A 1 113 ? -7.383 0.748 21.480 1.00 98.19 113 ILE A N 1
ATOM 889 C CA . ILE A 1 113 ? -7.248 1.477 22.753 1.00 98.19 113 ILE A CA 1
ATOM 890 C C . ILE A 1 113 ? -8.525 1.429 23.593 1.00 98.19 113 ILE A C 1
ATOM 892 O O . ILE A 1 113 ? -8.481 1.633 24.804 1.00 98.19 113 ILE A O 1
ATOM 896 N N . LYS A 1 114 ? -9.667 1.142 22.964 1.00 97.81 114 LYS A N 1
ATOM 897 C CA . LYS A 1 114 ? -10.960 0.971 23.627 1.00 97.81 114 LYS A CA 1
ATOM 898 C C . LYS A 1 114 ? -11.812 0.005 22.816 1.00 97.81 114 LYS A C 1
ATOM 900 O O . LYS A 1 114 ? -11.854 0.106 21.597 1.00 97.81 114 LYS A O 1
ATOM 905 N N . LYS A 1 115 ? -12.524 -0.903 23.482 1.00 97.00 115 LYS A N 1
ATOM 906 C CA . LYS A 1 115 ? -13.468 -1.820 22.834 1.00 97.00 115 LYS A CA 1
ATOM 907 C C . LYS A 1 115 ? -14.784 -1.857 23.597 1.00 97.00 115 LYS A C 1
ATOM 909 O O . LYS A 1 115 ? -14.801 -1.940 24.822 1.00 97.00 115 LYS A O 1
ATOM 914 N N . THR A 1 116 ? -15.882 -1.780 22.861 1.00 96.56 116 THR A N 1
ATOM 915 C CA . THR A 1 116 ? -17.250 -1.963 23.351 1.00 96.56 116 THR A CA 1
ATOM 916 C C . THR A 1 116 ? -17.888 -3.148 22.622 1.00 96.56 116 THR A C 1
ATOM 918 O O . THR A 1 116 ? -17.235 -3.815 21.820 1.00 96.56 116 THR A O 1
ATOM 921 N N . LYS A 1 117 ? -19.170 -3.425 22.889 1.00 95.88 117 LYS A N 1
ATOM 922 C CA . LYS A 1 117 ? -19.911 -4.475 22.174 1.00 95.88 117 LYS A CA 1
ATOM 923 C C . LYS A 1 117 ? -20.164 -4.147 20.697 1.00 95.88 117 LYS A C 1
ATOM 925 O O . LYS A 1 117 ? -20.319 -5.076 19.921 1.00 95.88 117 LYS A O 1
ATOM 930 N N . ALA A 1 118 ? -20.238 -2.864 20.338 1.00 96.75 118 ALA A N 1
ATOM 931 C CA . ALA A 1 118 ? -20.588 -2.424 18.985 1.00 96.75 118 ALA A CA 1
ATOM 932 C C . ALA A 1 118 ? -19.372 -1.916 18.203 1.00 96.75 118 ALA A C 1
ATOM 934 O O . ALA A 1 118 ? -19.206 -2.261 17.044 1.00 96.75 118 ALA A O 1
ATOM 935 N N . ILE A 1 119 ? -18.500 -1.148 18.859 1.00 97.81 119 ILE A N 1
ATOM 936 C CA . ILE A 1 119 ? -17.353 -0.486 18.226 1.00 97.81 119 ILE A CA 1
ATOM 937 C C . ILE A 1 119 ? -16.049 -0.757 18.969 1.00 97.81 119 ILE A C 1
ATOM 939 O O . ILE A 1 119 ? -16.045 -1.007 20.183 1.00 97.81 119 ILE A O 1
ATOM 943 N N . GLN A 1 120 ? -14.936 -0.622 18.261 1.00 97.88 120 GLN A N 1
ATOM 944 C CA . GLN A 1 120 ? -13.593 -0.542 18.821 1.00 97.88 120 GLN A CA 1
ATOM 945 C C . GLN A 1 120 ? -12.852 0.682 18.267 1.00 97.88 120 GLN A C 1
ATOM 947 O O . GLN A 1 120 ? -12.855 0.932 17.065 1.00 97.88 120 GLN A O 1
ATOM 952 N N . THR A 1 121 ? -12.206 1.424 19.163 1.00 98.44 121 THR A N 1
ATOM 953 C CA . THR A 1 121 ? -11.395 2.598 18.839 1.00 98.44 121 THR A CA 1
ATOM 954 C C . THR A 1 121 ? -9.959 2.158 18.608 1.00 98.44 121 THR A C 1
ATOM 956 O O . THR A 1 121 ? -9.318 1.572 19.492 1.00 98.44 121 THR A O 1
ATOM 959 N N . VAL A 1 122 ? -9.447 2.463 17.424 1.00 98.56 122 VAL A N 1
ATOM 960 C CA . VAL A 1 122 ? -8.106 2.116 16.967 1.00 98.56 122 VAL A CA 1
ATOM 961 C C . VAL A 1 122 ? -7.244 3.368 16.956 1.00 98.56 122 VAL A C 1
ATOM 963 O O . VAL A 1 122 ? -7.637 4.401 16.427 1.00 98.56 122 VAL A O 1
ATOM 966 N N . ARG A 1 123 ? -6.043 3.263 17.522 1.00 98.69 123 ARG A N 1
ATOM 967 C CA . ARG A 1 123 ? -4.961 4.230 17.331 1.00 98.69 123 ARG A CA 1
ATOM 968 C C . ARG A 1 123 ? -3.964 3.641 16.343 1.00 98.69 123 ARG A C 1
ATOM 970 O O . ARG A 1 123 ? -3.358 2.615 16.651 1.00 98.69 123 ARG A O 1
ATOM 977 N N . ALA A 1 124 ? -3.771 4.294 15.207 1.00 98.44 124 ALA A N 1
ATOM 978 C CA . ALA A 1 124 ? -2.763 3.951 14.214 1.00 98.44 124 ALA A CA 1
ATOM 979 C C . ALA A 1 124 ? -1.624 4.977 14.260 1.00 98.44 124 ALA A C 1
ATOM 981 O O . ALA A 1 124 ? -1.874 6.177 14.251 1.00 98.44 124 ALA A O 1
ATOM 982 N N . ILE A 1 125 ? -0.374 4.519 14.330 1.00 98.31 125 ILE A N 1
ATOM 983 C CA . ILE A 1 125 ? 0.811 5.387 14.341 1.00 98.31 125 ILE A CA 1
ATOM 984 C C . ILE A 1 125 ? 1.712 5.019 13.168 1.00 98.31 125 ILE A C 1
ATOM 986 O O . ILE A 1 125 ? 2.143 3.869 13.064 1.00 98.31 125 ILE A O 1
ATOM 990 N N . TRP A 1 126 ? 2.032 5.985 12.310 1.00 97.62 126 TRP A N 1
ATOM 991 C CA . TRP A 1 126 ? 2.991 5.791 11.228 1.00 97.62 126 TRP A CA 1
ATOM 992 C C . TRP A 1 126 ? 4.408 5.749 11.791 1.00 97.62 126 TRP A C 1
ATOM 994 O O . TRP A 1 126 ? 4.824 6.641 12.536 1.00 97.62 126 TRP A O 1
ATOM 1004 N N . ARG A 1 127 ? 5.168 4.715 11.440 1.00 96.62 127 ARG A N 1
ATOM 1005 C CA . ARG A 1 127 ? 6.537 4.510 11.908 1.00 96.62 127 ARG A CA 1
ATOM 1006 C C . ARG A 1 127 ? 7.491 4.231 10.763 1.00 96.62 127 ARG A C 1
ATOM 1008 O O . ARG A 1 127 ? 7.229 3.418 9.876 1.00 96.62 127 ARG A O 1
ATOM 1015 N N . MET A 1 128 ? 8.641 4.885 10.850 1.00 95.00 128 MET A N 1
ATOM 1016 C CA . MET A 1 128 ? 9.844 4.493 10.131 1.00 95.00 128 MET A CA 1
ATOM 1017 C C . MET A 1 128 ? 10.402 3.218 10.772 1.00 95.00 128 MET A C 1
ATOM 1019 O O . MET A 1 128 ? 10.704 3.208 11.964 1.00 95.00 128 MET A O 1
ATOM 1023 N N . LEU A 1 129 ? 10.487 2.143 9.989 1.00 91.69 129 LEU A N 1
ATOM 1024 C CA . LEU A 1 129 ? 11.190 0.917 10.377 1.00 91.69 129 LEU A CA 1
ATOM 1025 C C . LEU A 1 129 ? 12.679 1.035 10.034 1.00 91.69 129 LEU A C 1
ATOM 1027 O O . LEU A 1 129 ? 13.071 1.959 9.333 1.00 91.69 129 LEU A O 1
ATOM 1031 N N . GLU A 1 130 ? 13.500 0.093 10.489 1.00 91.56 130 GLU A N 1
ATOM 1032 C CA . GLU A 1 130 ? 14.937 0.074 10.195 1.00 91.56 130 GLU A CA 1
ATOM 1033 C C . GLU A 1 130 ? 15.203 -0.141 8.691 1.00 91.56 130 GLU A C 1
ATOM 1035 O O . GLU A 1 130 ? 15.137 -1.260 8.179 1.00 91.56 130 GLU A O 1
ATOM 1040 N N . ALA A 1 131 ? 15.449 0.951 7.962 1.00 90.50 131 ALA A N 1
ATOM 1041 C CA . ALA A 1 131 ? 15.719 0.960 6.527 1.00 90.50 131 ALA A CA 1
ATOM 1042 C C . ALA A 1 131 ? 16.376 2.282 6.082 1.00 90.50 131 ALA A C 1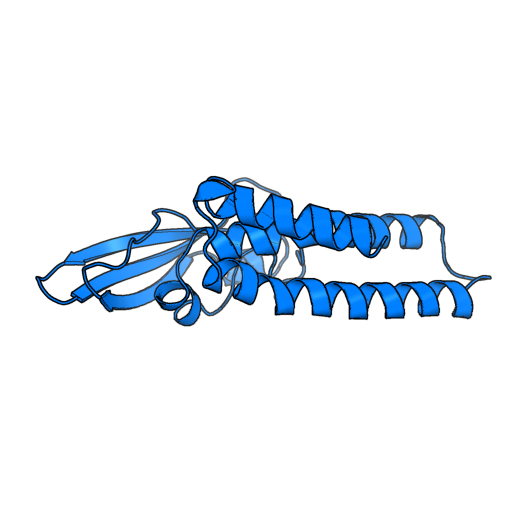
ATOM 1044 O O . ALA A 1 131 ? 16.468 3.245 6.838 1.00 90.50 131 ALA A O 1
ATOM 1045 N N . GLU A 1 132 ? 16.789 2.354 4.814 1.00 90.62 132 GLU A N 1
ATOM 1046 C CA . GLU A 1 132 ? 17.048 3.642 4.165 1.00 90.62 132 GLU A CA 1
ATOM 1047 C C . GLU A 1 132 ? 15.738 4.421 3.972 1.00 90.62 132 GLU A C 1
ATOM 1049 O O . GLU A 1 132 ? 14.688 3.850 3.650 1.00 90.62 132 GLU A O 1
ATOM 1054 N N . HIS A 1 133 ? 15.803 5.743 4.132 1.00 92.69 133 HIS A N 1
ATOM 1055 C CA . HIS A 1 133 ? 14.636 6.619 4.118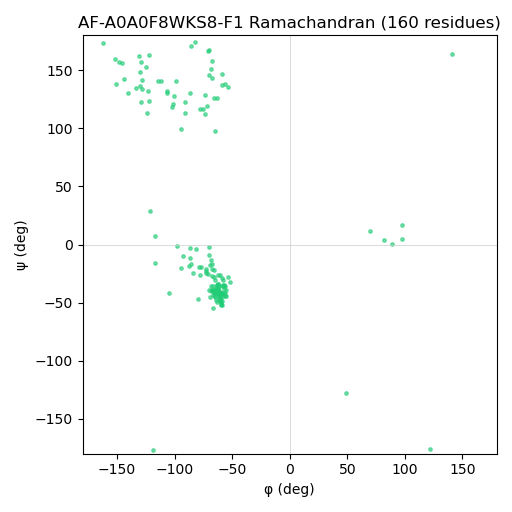 1.00 92.69 133 HIS A CA 1
ATOM 1056 C C . HIS A 1 133 ? 14.810 7.790 3.155 1.00 92.69 133 HIS A C 1
ATOM 1058 O O . HIS A 1 133 ? 15.886 8.376 3.052 1.00 92.69 133 HIS A O 1
ATOM 1064 N N . CYS A 1 134 ? 13.725 8.139 2.465 1.00 94.31 134 CYS A N 1
ATOM 1065 C CA . CYS A 1 134 ? 13.640 9.359 1.671 1.00 94.31 134 CYS A CA 1
ATOM 1066 C C . CYS A 1 134 ? 13.304 10.572 2.552 1.00 94.31 134 CYS A C 1
ATOM 1068 O O . CYS A 1 134 ? 13.023 10.437 3.746 1.00 94.31 134 CYS A O 1
ATOM 1070 N N . ARG A 1 135 ? 13.314 11.765 1.950 1.00 95.25 135 ARG A N 1
ATOM 1071 C CA . ARG A 1 135 ? 13.137 13.040 2.661 1.00 95.25 135 ARG A CA 1
ATOM 1072 C C . ARG A 1 135 ? 11.747 13.217 3.271 1.00 95.25 135 ARG A C 1
ATOM 1074 O O . ARG A 1 135 ? 11.641 13.829 4.325 1.00 95.25 135 ARG A O 1
ATOM 1081 N N . ASP A 1 136 ? 10.730 12.593 2.685 1.00 93.38 136 ASP A N 1
ATOM 1082 C CA . ASP A 1 136 ? 9.350 12.657 3.189 1.00 93.38 136 ASP A CA 1
ATOM 1083 C C . ASP A 1 136 ? 9.115 11.755 4.418 1.00 93.38 136 ASP A C 1
ATOM 1085 O O . ASP A 1 136 ? 8.126 11.903 5.137 1.00 93.38 136 ASP A O 1
ATOM 1089 N N . CYS A 1 137 ? 9.981 10.759 4.662 1.00 93.62 137 CYS A N 1
ATOM 1090 C CA . CYS A 1 137 ? 9.771 9.779 5.734 1.00 93.62 137 CYS A CA 1
ATOM 1091 C C . CYS A 1 137 ? 9.789 10.409 7.140 1.00 93.62 137 CYS A C 1
ATOM 1093 O O . CYS A 1 137 ? 8.864 10.118 7.905 1.00 93.62 137 CYS A O 1
ATOM 1095 N N . PRO A 1 138 ? 10.774 11.263 7.496 1.00 95.12 138 PRO A N 1
ATOM 1096 C CA . PRO A 1 138 ? 10.781 11.970 8.775 1.00 95.12 138 PRO A CA 1
ATOM 1097 C C . PRO A 1 138 ? 9.528 12.811 9.024 1.00 95.12 138 PRO A C 1
ATOM 1099 O O . PRO A 1 138 ? 9.063 12.855 10.157 1.00 95.12 138 PRO A O 1
ATOM 1102 N N . GLU A 1 139 ? 8.953 13.422 7.983 1.00 93.94 139 GLU A N 1
ATOM 1103 C CA . GLU A 1 139 ? 7.767 14.282 8.106 1.00 93.94 139 GLU A CA 1
ATOM 1104 C C . GLU A 1 139 ? 6.520 13.502 8.533 1.00 93.94 139 GLU A C 1
ATOM 1106 O O . GLU A 1 139 ? 5.700 13.999 9.299 1.00 93.94 139 GLU A O 1
ATOM 1111 N N . ARG A 1 140 ? 6.384 12.254 8.069 1.00 94.12 140 ARG A N 1
ATOM 1112 C CA . ARG A 1 140 ? 5.257 11.381 8.435 1.00 94.12 140 ARG A CA 1
ATOM 1113 C C . ARG A 1 140 ? 5.494 10.612 9.732 1.00 94.12 140 ARG A C 1
ATOM 1115 O O . ARG A 1 140 ? 4.559 10.030 10.281 1.00 94.12 140 ARG A O 1
ATOM 1122 N N . ASN A 1 141 ? 6.736 10.514 10.202 1.00 96.00 141 ASN A N 1
ATOM 1123 C CA . ASN A 1 141 ? 7.074 9.649 11.326 1.00 96.00 141 ASN A CA 1
ATOM 1124 C C . ASN A 1 141 ? 6.418 10.123 12.624 1.00 96.00 141 ASN A C 1
ATOM 1126 O O . ASN A 1 141 ? 6.595 11.255 13.058 1.00 96.00 141 ASN A O 1
ATOM 1130 N N . GLY A 1 142 ? 5.694 9.220 13.279 1.00 96.75 142 GLY A N 1
ATOM 1131 C CA . GLY A 1 142 ? 4.928 9.541 14.474 1.00 96.75 142 GLY A CA 1
ATOM 1132 C C . GLY A 1 142 ? 3.570 10.180 14.198 1.00 96.75 142 GLY A C 1
ATOM 1133 O O . GLY A 1 142 ? 2.893 10.498 15.169 1.00 96.75 142 GLY A O 1
ATOM 1134 N N . HIS A 1 143 ? 3.145 10.321 12.934 1.00 97.88 143 HIS A N 1
ATOM 1135 C CA . HIS A 1 143 ? 1.769 10.706 12.608 1.00 97.88 143 HIS A CA 1
ATOM 1136 C C . HIS A 1 143 ? 0.781 9.724 13.236 1.00 97.88 143 HIS A C 1
ATOM 1138 O O . HIS A 1 143 ? 1.010 8.511 13.210 1.00 97.88 143 HIS A O 1
ATOM 1144 N N . ILE A 1 144 ? -0.312 10.246 13.790 1.00 98.25 144 ILE A N 1
ATOM 1145 C CA . ILE A 1 144 ? -1.313 9.464 14.514 1.00 98.25 144 ILE A CA 1
ATOM 1146 C C . ILE A 1 144 ? -2.676 9.662 13.869 1.00 98.25 144 ILE A C 1
ATOM 1148 O O . ILE A 1 144 ? -3.111 10.792 13.682 1.00 98.25 144 ILE A O 1
ATOM 1152 N N . GLU A 1 145 ? -3.364 8.553 13.628 1.00 98.19 145 GLU A N 1
ATOM 1153 C CA . GLU A 1 145 ? -4.791 8.523 13.331 1.00 98.19 145 GLU A CA 1
ATOM 1154 C C . GLU A 1 145 ? -5.532 7.804 14.457 1.00 98.19 145 GLU A C 1
ATOM 1156 O O . GLU A 1 145 ? -5.051 6.803 15.003 1.00 98.19 145 GLU A O 1
ATOM 1161 N N . VAL A 1 146 ? -6.70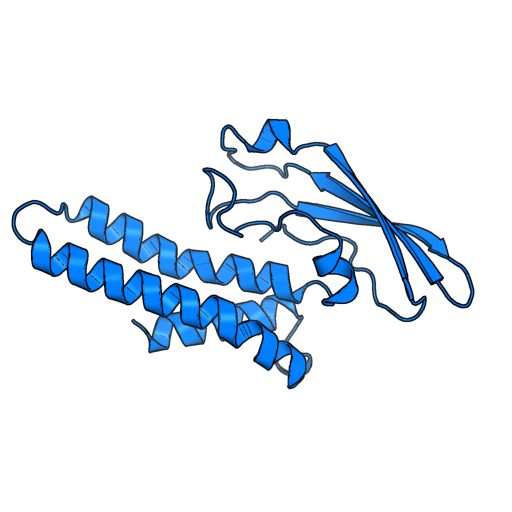9 8.315 14.815 1.00 98.38 146 VAL A N 1
ATOM 1162 C CA . VAL A 1 146 ? -7.612 7.667 15.771 1.00 98.38 146 VAL A CA 1
ATOM 1163 C C . VAL A 1 146 ? -8.994 7.595 15.152 1.00 98.38 146 VAL A C 1
ATOM 1165 O O . VAL A 1 146 ? -9.568 8.619 14.794 1.00 98.38 146 VAL A O 1
ATOM 1168 N N . PHE A 1 147 ? -9.526 6.386 15.043 1.00 98.44 147 PHE A N 1
ATOM 1169 C CA . PHE A 1 147 ? -10.802 6.138 14.385 1.00 98.44 147 PHE A CA 1
ATOM 1170 C C . PHE A 1 147 ? -11.530 4.956 15.021 1.00 98.44 147 PHE A C 1
ATOM 1172 O O . PHE A 1 147 ? -10.916 4.082 15.640 1.00 98.44 147 PHE A O 1
ATOM 1179 N N . ASP A 1 148 ? -12.848 4.933 14.852 1.00 98.19 148 ASP A N 1
ATOM 1180 C CA . ASP A 1 148 ? -13.703 3.838 15.291 1.00 98.19 148 ASP A CA 1
ATOM 1181 C C . ASP A 1 148 ? -14.024 2.913 14.114 1.00 98.19 148 ASP A C 1
ATOM 1183 O O . ASP A 1 148 ? -14.277 3.363 12.996 1.00 98.19 148 ASP A O 1
ATOM 1187 N N . VAL A 1 149 ? -14.032 1.611 14.383 1.00 97.81 149 VAL A N 1
ATOM 1188 C CA . VAL A 1 149 ? -14.544 0.574 13.477 1.00 97.81 149 VAL A CA 1
ATOM 1189 C C . VAL A 1 149 ? -15.478 -0.352 14.245 1.00 97.81 149 VAL A C 1
ATOM 1191 O O . VAL A 1 149 ? -15.440 -0.398 15.480 1.00 97.81 149 VAL A O 1
ATOM 1194 N N . ASP A 1 150 ? -16.299 -1.115 13.528 1.00 97.88 150 ASP A N 1
ATOM 1195 C CA . ASP A 1 150 ? -17.168 -2.112 14.150 1.00 97.88 150 ASP A CA 1
ATOM 1196 C C . ASP A 1 150 ? -16.349 -3.147 14.944 1.00 97.88 150 ASP A C 1
ATOM 1198 O O . ASP A 1 150 ? -15.190 -3.455 14.638 1.00 97.88 150 ASP A O 1
ATOM 1202 N N . ALA A 1 151 ? -16.918 -3.647 16.041 1.00 96.38 151 ALA A N 1
ATOM 1203 C CA . ALA A 1 151 ? -16.212 -4.489 17.011 1.00 96.38 151 ALA A CA 1
ATOM 1204 C C . ALA A 1 151 ? -15.816 -5.881 16.476 1.00 96.38 151 ALA A C 1
ATOM 1206 O O . ALA A 1 151 ? -14.978 -6.552 17.099 1.00 96.38 151 ALA A O 1
ATOM 1207 N N . ASP A 1 152 ? -16.421 -6.314 15.370 1.00 96.19 152 ASP A N 1
ATOM 1208 C CA . ASP A 1 152 ? -16.160 -7.559 14.643 1.00 96.19 152 ASP A CA 1
ATOM 1209 C C . ASP A 1 152 ? -15.044 -7.422 13.594 1.00 96.19 152 ASP A C 1
ATOM 1211 O O . ASP A 1 152 ? -14.440 -8.425 13.213 1.00 96.19 152 ASP A O 1
ATOM 1215 N N . ILE A 1 153 ? -14.701 -6.196 13.183 1.00 96.25 153 ILE A N 1
ATOM 1216 C CA . ILE A 1 153 ? -13.588 -5.941 12.267 1.00 96.25 153 ILE A CA 1
ATOM 1217 C C . ILE A 1 153 ? -12.268 -6.379 12.909 1.00 96.25 153 ILE A C 1
ATOM 1219 O O . ILE A 1 153 ? -11.888 -5.946 14.000 1.00 96.25 153 ILE A O 1
ATOM 1223 N N . GLN A 1 154 ? -11.521 -7.230 12.211 1.00 94.81 154 GLN A N 1
ATOM 1224 C CA . GLN A 1 154 ? -10.194 -7.633 12.656 1.00 94.81 154 GLN A CA 1
ATOM 1225 C C . GLN A 1 154 ? -9.188 -6.502 12.410 1.00 94.81 154 GLN A C 1
ATOM 1227 O O . GLN A 1 154 ? -8.917 -6.129 11.269 1.00 94.81 154 GLN A O 1
ATOM 1232 N N . VAL A 1 155 ? -8.611 -5.978 13.493 1.00 97.06 155 VAL A N 1
ATOM 1233 C CA . VAL A 1 155 ? -7.575 -4.938 13.445 1.00 97.06 155 VAL A CA 1
ATOM 1234 C C . VAL A 1 155 ? -6.198 -5.612 13.411 1.00 97.06 155 VAL A C 1
ATOM 1236 O O . VAL A 1 155 ? -5.829 -6.254 14.400 1.00 97.06 155 VAL A O 1
ATOM 1239 N N . PRO A 1 156 ? -5.427 -5.511 12.311 1.00 96.62 156 PRO A N 1
ATOM 1240 C CA . PRO A 1 156 ? -4.060 -6.024 12.282 1.00 96.62 156 PRO A CA 1
ATOM 1241 C C . PRO A 1 156 ? -3.173 -5.184 13.203 1.00 96.62 156 PRO A C 1
ATOM 1243 O O . PRO A 1 156 ? -3.423 -3.999 13.382 1.00 96.62 156 PRO A O 1
ATOM 1246 N N . SER A 1 157 ? -2.117 -5.761 13.775 1.00 96.44 157 SER A N 1
ATOM 1247 C CA . SER A 1 157 ? -1.163 -5.000 14.599 1.00 96.44 157 SER A CA 1
ATOM 1248 C C . SER A 1 157 ? -0.259 -4.083 13.770 1.00 96.44 157 SER A C 1
ATOM 1250 O O . SER A 1 157 ? 0.242 -3.079 14.282 1.00 96.44 157 SER A O 1
ATOM 1252 N N . ILE A 1 158 ? -0.054 -4.418 12.494 1.00 96.50 158 ILE A N 1
ATOM 1253 C CA . ILE A 1 158 ? 0.806 -3.692 11.565 1.00 96.50 158 ILE A CA 1
ATOM 1254 C C . ILE A 1 158 ? 0.215 -3.702 10.150 1.00 96.50 158 ILE A C 1
ATOM 1256 O O . ILE A 1 158 ? -0.357 -4.705 9.728 1.00 96.50 158 ILE A O 1
ATOM 1260 N N . ILE A 1 159 ? 0.368 -2.587 9.431 1.00 97.25 159 ILE A N 1
ATOM 1261 C CA . ILE A 1 159 ? 0.179 -2.505 7.977 1.00 97.25 159 ILE A CA 1
ATOM 1262 C C . ILE A 1 159 ? 1.467 -1.945 7.368 1.00 97.25 159 ILE A C 1
ATOM 1264 O O . ILE A 1 159 ? 1.805 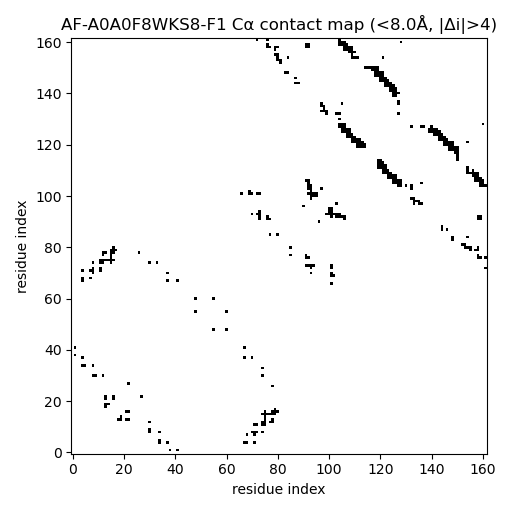-0.788 7.623 1.00 97.25 159 ILE A O 1
ATOM 1268 N N . GLY A 1 160 ? 2.204 -2.730 6.594 1.00 94.00 160 GLY A N 1
ATOM 1269 C CA . GLY A 1 160 ? 3.578 -2.436 6.196 1.00 94.00 160 GLY A CA 1
ATOM 1270 C C . GLY A 1 160 ? 4.565 -3.524 6.608 1.00 94.00 160 GLY A C 1
ATOM 1271 O O . GLY A 1 160 ? 4.216 -4.527 7.228 1.00 94.00 160 GLY A O 1
ATOM 1272 N N . GLY A 1 161 ? 5.844 -3.255 6.344 1.00 81.44 161 GLY A N 1
ATOM 1273 C CA . GLY A 1 161 ? 6.956 -4.046 6.876 1.00 81.44 161 GLY A CA 1
ATOM 1274 C C . GLY A 1 161 ? 7.526 -5.112 5.942 1.00 81.44 161 GLY A C 1
ATOM 1275 O O . GLY A 1 161 ? 8.431 -5.830 6.366 1.00 81.44 161 GLY A O 1
ATOM 1276 N N . PHE A 1 162 ? 7.063 -5.196 4.687 1.00 68.12 162 PHE A N 1
ATOM 1277 C CA . PHE A 1 162 ? 7.677 -6.052 3.663 1.00 68.12 162 PHE A CA 1
ATOM 1278 C C . PHE A 1 162 ? 8.867 -5.421 2.952 1.00 68.12 162 PHE A C 1
ATOM 1280 O O . PHE A 1 162 ? 8.896 -4.186 2.679 1.00 68.12 162 PHE A O 1
#

pLDDT: mean 94.42, std 3.4, range [68.12, 98.69]

Foldseek 3Di:
DLVVLLVLLLVLLQLLQVHPVSDDPVSVVVSPVLSVVLVVVVVVVVVVCVVCVPPDDPVNVVVVVVLSNLLSNQSSLVNNFDVQVVVQDPDAALCQPDPCRSNGQKKWFKDFPDADQFKTKIKIFIDDDPDDDDPCNVVRHGDITIDMDTRPGDDGRMRGHD